Protein AF-A0AAF0UY69-F1 (afdb_monomer_lite)

Secondary structure (DSSP, 8-state):
---HHHHHHHHHHHHHHHHHHHHHHTHHHHHHHHHHS--PPPHHHHHHHHHHHHHSPTTTGGGGT--HHHHHHHHHHHHHT----------

Radius of gyration: 15.39 Å; chains: 1; bounding box: 42×26×41 Å

Sequence (91 aa):
MTRLKLQNEEEDSSECWDSLFELQACTGEIVLFFVNGETYLGQNCCGAIRIIERQCWPSMLSSLGFTSEEGDILHGYCDASESPSTPNLAP

InterPro domains:
  IPR008502 Prolamin-like domain [PF05617] (15-79)
  IPR044711 Egg cell-secreted protein 1.1-1.5 [PTHR35293] (2-88)

Foldseek 3Di:
DPPPVVVLVVVLVVLLVVLVVLLVVCVVQLVCCVPVVDGDRDLSNLVSLCSCVPRHDPCSVVVVVDDPVSSVVSNVRSVVVPPDPPPPPDD

pLDDT: mean 80.17, std 15.49, range [45.56, 94.38]

Organism: Solanum verrucosum (NCBI:txid315347)

Structure (mmCIF, N/CA/C/O backbone):
data_AF-A0AAF0UY69-F1
#
_entry.id   AF-A0AAF0UY69-F1
#
loop_
_atom_site.group_PDB
_atom_site.id
_atom_site.type_symbol
_atom_site.label_atom_id
_atom_site.label_alt_id
_atom_site.label_comp_id
_atom_site.label_asym_id
_atom_site.label_entity_id
_atom_site.label_seq_id
_atom_site.pdbx_PDB_ins_code
_atom_site.Cartn_x
_atom_site.Cartn_y
_atom_site.Cartn_z
_atom_site.occupancy
_atom_site.B_iso_or_equiv
_atom_site.auth_seq_id
_atom_site.auth_comp_id
_atom_site.auth_asym_id
_atom_site.auth_atom_id
_atom_site.pdbx_PDB_model_num
ATOM 1 N N . MET A 1 1 ? 28.576 5.226 -21.639 1.00 45.56 1 MET A N 1
ATOM 2 C CA . MET A 1 1 ? 28.320 4.530 -20.360 1.00 45.56 1 MET A CA 1
ATOM 3 C C . MET A 1 1 ? 26.867 4.781 -19.957 1.00 45.56 1 MET A C 1
ATOM 5 O O . MET A 1 1 ? 26.610 5.612 -19.105 1.00 45.56 1 MET A O 1
ATOM 9 N N . THR A 1 2 ? 25.903 4.151 -20.632 1.00 52.81 2 THR A N 1
ATOM 10 C CA . THR A 1 2 ? 24.464 4.485 -20.486 1.00 52.81 2 THR A CA 1
ATOM 11 C C . THR A 1 2 ? 23.568 3.246 -20.371 1.00 52.81 2 THR A C 1
ATOM 13 O O . THR A 1 2 ? 22.380 3.323 -20.640 1.00 52.81 2 THR A O 1
ATOM 16 N N . ARG A 1 3 ? 24.116 2.093 -19.956 1.00 56.94 3 ARG A N 1
ATOM 17 C CA . ARG A 1 3 ? 23.346 0.841 -19.816 1.00 56.94 3 ARG A CA 1
ATOM 18 C C . ARG A 1 3 ? 22.827 0.528 -18.409 1.00 56.94 3 ARG A C 1
ATOM 20 O O . ARG A 1 3 ? 21.957 -0.315 -18.297 1.00 56.94 3 ARG A O 1
ATOM 27 N N . LEU A 1 4 ? 23.291 1.235 -17.376 1.00 56.56 4 LEU A N 1
ATOM 28 C CA . LEU A 1 4 ? 22.892 0.970 -15.984 1.00 56.56 4 LEU A CA 1
ATOM 29 C C . LEU A 1 4 ? 21.469 1.458 -15.639 1.00 56.56 4 LEU A C 1
ATOM 31 O O . LEU A 1 4 ? 20.849 0.907 -14.745 1.00 56.56 4 LEU A O 1
ATOM 35 N N . LYS A 1 5 ? 20.938 2.468 -16.346 1.00 52.34 5 LYS A N 1
ATOM 36 C CA . LYS A 1 5 ? 19.617 3.065 -16.054 1.00 52.34 5 LYS A CA 1
ATOM 37 C C . LYS A 1 5 ? 18.440 2.145 -16.411 1.00 52.34 5 LYS A C 1
ATOM 39 O O . LYS A 1 5 ? 17.539 2.011 -15.602 1.00 52.34 5 LYS A O 1
ATOM 44 N N . LEU A 1 6 ? 18.497 1.472 -17.564 1.00 53.38 6 LEU A N 1
ATOM 45 C CA . LEU A 1 6 ? 17.406 0.601 -18.033 1.00 53.38 6 LEU A CA 1
ATOM 46 C C . LEU A 1 6 ? 17.288 -0.699 -17.227 1.00 53.38 6 LEU A C 1
ATOM 48 O O . LEU A 1 6 ? 16.193 -1.210 -17.056 1.00 53.38 6 LEU A O 1
ATOM 52 N N . GLN A 1 7 ? 18.412 -1.227 -16.732 1.00 52.25 7 GLN A N 1
ATOM 53 C CA . GLN A 1 7 ? 18.413 -2.452 -15.926 1.00 52.25 7 GLN A CA 1
ATOM 54 C C . GLN A 1 7 ? 17.772 -2.224 -14.558 1.00 52.25 7 GLN A C 1
ATOM 56 O O . GLN A 1 7 ? 16.998 -3.061 -14.121 1.00 52.25 7 GLN A O 1
ATOM 61 N N . ASN A 1 8 ? 18.022 -1.062 -13.947 1.00 56.53 8 ASN A N 1
ATOM 62 C CA . ASN A 1 8 ? 17.373 -0.689 -12.693 1.00 56.53 8 ASN A CA 1
ATOM 63 C C . ASN A 1 8 ? 15.865 -0.480 -12.880 1.00 56.53 8 ASN A C 1
ATOM 65 O O . ASN A 1 8 ? 15.092 -0.916 -12.050 1.00 56.53 8 ASN A O 1
ATOM 69 N N . GLU A 1 9 ? 15.438 0.141 -13.984 1.00 58.19 9 GLU A N 1
ATOM 70 C CA . GLU A 1 9 ? 14.013 0.391 -14.253 1.00 58.19 9 GLU A CA 1
ATOM 71 C C . GLU A 1 9 ? 13.218 -0.896 -14.550 1.00 58.19 9 GLU A C 1
ATOM 73 O O . GLU A 1 9 ? 12.052 -0.991 -14.170 1.00 58.19 9 GLU A O 1
ATOM 78 N N . GLU A 1 10 ? 13.819 -1.888 -15.219 1.00 59.41 10 GLU A N 1
ATOM 79 C CA . GLU A 1 10 ? 13.180 -3.196 -15.441 1.00 59.41 10 GLU A CA 1
ATOM 80 C C . GLU A 1 10 ? 13.125 -4.040 -14.159 1.00 59.41 10 GLU A C 1
ATOM 82 O O . GLU A 1 10 ? 12.098 -4.667 -13.905 1.00 59.41 10 GLU A O 1
ATOM 87 N N . GLU A 1 11 ? 14.191 -4.025 -13.352 1.00 59.75 11 GLU A N 1
ATOM 88 C CA . GLU A 1 11 ? 14.269 -4.734 -12.066 1.00 59.75 11 GLU A CA 1
ATOM 89 C C . GLU A 1 11 ? 13.304 -4.125 -11.033 1.00 59.75 11 GLU A C 1
ATOM 91 O O . GLU A 1 11 ? 12.499 -4.849 -10.446 1.00 59.75 11 GLU A O 1
ATOM 96 N N . ASP A 1 12 ? 13.277 -2.791 -10.919 1.00 68.88 12 ASP A N 1
ATOM 97 C CA . ASP A 1 12 ? 12.295 -2.060 -10.109 1.00 68.88 12 ASP A CA 1
ATOM 98 C C . ASP A 1 12 ? 10.869 -2.368 -10.595 1.00 68.88 12 ASP A C 1
ATOM 100 O O . ASP A 1 12 ? 9.959 -2.571 -9.795 1.00 68.88 12 ASP A O 1
ATOM 104 N N . SER A 1 13 ? 10.651 -2.472 -11.913 1.00 79.44 13 SER A N 1
ATOM 105 C CA . SER A 1 13 ? 9.330 -2.815 -12.441 1.00 79.44 13 SER A CA 1
ATOM 106 C C . SER A 1 13 ? 8.907 -4.244 -12.097 1.00 79.44 13 SER A C 1
ATOM 108 O O . SER A 1 13 ? 7.718 -4.433 -11.835 1.00 79.44 13 SER A O 1
ATOM 110 N N . SER A 1 14 ? 9.799 -5.242 -12.131 1.00 85.50 14 SER A N 1
ATOM 111 C CA . SER A 1 14 ? 9.447 -6.621 -11.755 1.00 85.50 14 SER A CA 1
ATOM 112 C C . SER A 1 14 ? 9.127 -6.741 -10.270 1.00 85.50 14 SER A C 1
ATOM 114 O O . SER A 1 14 ? 8.087 -7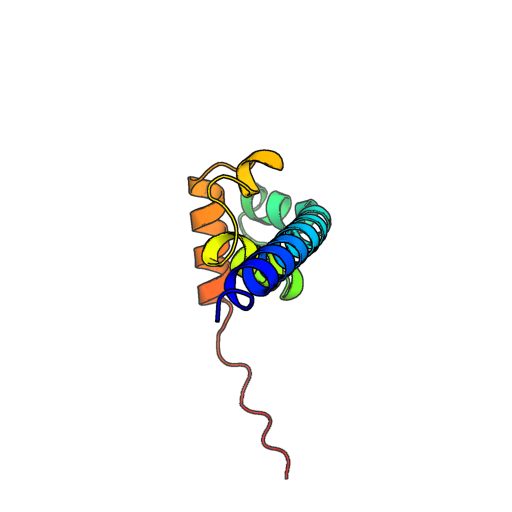.297 -9.930 1.00 85.50 14 SER A O 1
ATOM 116 N N . GLU A 1 15 ? 9.935 -6.126 -9.407 1.00 89.19 15 GLU A N 1
ATOM 117 C CA . GLU A 1 15 ? 9.716 -6.128 -7.955 1.00 89.19 15 GLU A CA 1
ATOM 118 C C . GLU A 1 15 ? 8.392 -5.448 -7.582 1.00 89.19 15 GLU A C 1
ATOM 120 O O . GLU A 1 15 ? 7.676 -5.896 -6.683 1.00 89.19 15 GLU A O 1
ATOM 125 N N . CYS A 1 16 ? 8.008 -4.401 -8.319 1.00 92.44 16 CYS A N 1
ATOM 126 C CA . CYS A 1 16 ? 6.711 -3.756 -8.161 1.00 92.44 16 CYS A CA 1
ATOM 127 C C . CYS A 1 16 ? 5.540 -4.669 -8.518 1.00 92.44 16 CYS A C 1
ATOM 129 O O . CYS A 1 16 ? 4.544 -4.702 -7.793 1.00 92.44 16 CYS A O 1
ATOM 131 N N . TRP A 1 17 ? 5.638 -5.417 -9.619 1.00 91.38 17 TRP A N 1
ATOM 132 C CA . TRP A 1 17 ? 4.601 -6.376 -10.000 1.00 91.38 17 TRP A CA 1
ATOM 133 C C . TRP A 1 17 ? 4.519 -7.547 -9.024 1.00 91.38 17 TRP A C 1
ATOM 135 O O . TRP A 1 17 ? 3.418 -7.901 -8.607 1.00 91.38 17 TRP A O 1
ATOM 145 N N . ASP A 1 18 ? 5.657 -8.102 -8.617 1.00 92.69 18 ASP A N 1
ATOM 146 C CA . ASP A 1 18 ? 5.715 -9.204 -7.658 1.00 92.69 18 ASP A CA 1
ATOM 147 C C . ASP A 1 18 ? 5.129 -8.778 -6.307 1.00 92.69 18 ASP A C 1
ATOM 149 O O . ASP A 1 18 ? 4.250 -9.450 -5.763 1.00 92.69 18 ASP A O 1
ATOM 153 N N . SER A 1 19 ? 5.496 -7.588 -5.827 1.00 93.00 19 SER A N 1
ATOM 154 C CA . SER A 1 19 ? 4.924 -7.012 -4.607 1.00 93.00 19 SER A CA 1
ATOM 155 C C . SER A 1 19 ? 3.424 -6.756 -4.729 1.00 93.00 19 SER A C 1
ATOM 157 O O . SER A 1 19 ? 2.696 -6.925 -3.754 1.00 93.00 19 SER A O 1
ATOM 159 N N . LEU A 1 20 ? 2.920 -6.384 -5.910 1.00 91.38 20 LEU A N 1
ATOM 160 C CA . LEU A 1 20 ? 1.480 -6.225 -6.134 1.00 91.38 20 LEU A CA 1
ATOM 161 C C . LEU A 1 20 ? 0.729 -7.546 -5.993 1.00 91.38 20 LEU A C 1
ATOM 163 O O . LEU A 1 20 ? -0.354 -7.572 -5.409 1.00 91.38 20 LEU A O 1
ATOM 167 N N . PHE A 1 21 ? 1.290 -8.632 -6.526 1.00 91.69 21 PHE A N 1
ATOM 168 C CA . PHE A 1 21 ? 0.700 -9.962 -6.405 1.00 91.69 21 PHE A CA 1
ATOM 169 C C . PHE A 1 21 ? 0.743 -10.469 -4.962 1.00 91.69 21 PHE A C 1
ATOM 171 O O . PHE A 1 21 ? -0.251 -11.022 -4.485 1.00 91.69 21 PHE A O 1
ATOM 178 N N . GLU A 1 22 ? 1.840 -10.225 -4.245 1.00 92.75 22 GLU A N 1
ATOM 179 C CA . GLU A 1 22 ? 1.923 -10.491 -2.805 1.00 92.75 22 GLU A CA 1
ATOM 180 C C . GLU A 1 22 ? 0.863 -9.689 -2.038 1.00 92.75 22 GLU A C 1
ATOM 182 O O . GLU A 1 22 ? 0.105 -10.241 -1.239 1.00 92.75 22 GLU A O 1
ATOM 187 N N . LEU A 1 23 ? 0.705 -8.399 -2.348 1.00 91.94 23 LEU A N 1
ATOM 188 C CA . LEU A 1 23 ? -0.313 -7.563 -1.720 1.00 91.94 23 LEU A CA 1
ATOM 189 C C . LEU A 1 23 ? -1.738 -8.049 -2.024 1.00 91.94 23 LEU A C 1
ATOM 191 O O . LEU A 1 23 ? -2.603 -8.034 -1.146 1.00 91.94 23 LEU A O 1
ATOM 195 N N . GLN A 1 24 ? -1.986 -8.532 -3.245 1.00 90.69 24 GLN A N 1
ATOM 196 C CA . GLN A 1 24 ? -3.260 -9.139 -3.621 1.00 90.69 24 GLN A CA 1
ATOM 197 C C . GLN A 1 24 ? -3.568 -10.368 -2.750 1.00 90.69 24 GLN A C 1
ATOM 199 O O . GLN A 1 24 ? -4.715 -10.536 -2.321 1.00 90.69 24 GLN A O 1
ATOM 204 N N . ALA A 1 25 ? -2.575 -11.207 -2.443 1.00 90.81 25 ALA A N 1
ATOM 205 C CA . ALA A 1 25 ? -2.750 -12.343 -1.538 1.00 90.81 25 ALA A CA 1
ATOM 206 C C . ALA A 1 25 ? -3.096 -11.896 -0.103 1.00 90.81 25 ALA A C 1
ATOM 208 O O . ALA A 1 25 ? -3.892 -12.551 0.575 1.00 90.81 25 ALA A O 1
ATOM 209 N N . CYS A 1 26 ? -2.587 -10.739 0.323 1.00 90.56 26 CYS A N 1
ATOM 210 C CA . CYS A 1 26 ? -2.843 -10.150 1.637 1.00 90.56 26 CYS A CA 1
ATOM 211 C C . CYS A 1 26 ? -4.156 -9.357 1.746 1.00 90.56 26 CYS A C 1
ATOM 213 O O . CYS A 1 26 ? -4.479 -8.866 2.828 1.00 90.56 26 CYS A O 1
ATOM 215 N N . THR A 1 27 ? -4.963 -9.264 0.679 1.00 88.62 27 THR A N 1
ATOM 216 C CA . THR A 1 27 ? -6.251 -8.535 0.691 1.00 88.62 27 THR A CA 1
ATOM 217 C C . THR A 1 27 ? -7.136 -8.930 1.879 1.00 88.62 27 THR A C 1
ATOM 219 O O . THR A 1 27 ? -7.804 -8.081 2.462 1.00 88.62 27 THR A O 1
ATOM 222 N N . GLY A 1 28 ? -7.124 -10.206 2.280 1.00 89.00 28 GLY A N 1
ATOM 223 C CA . GLY A 1 28 ? -7.873 -10.675 3.448 1.00 89.00 28 GLY A CA 1
ATOM 224 C C . GLY A 1 28 ? -7.416 -10.037 4.764 1.00 89.00 28 GLY A C 1
ATOM 225 O O . GLY A 1 28 ? -8.258 -9.600 5.545 1.00 89.00 28 GLY A O 1
ATOM 226 N N . GLU A 1 29 ? -6.103 -9.942 4.987 1.00 90.12 29 GLU A N 1
ATOM 227 C CA . GLU A 1 29 ? -5.507 -9.297 6.168 1.00 90.12 29 GLU A CA 1
ATOM 228 C C . GLU A 1 29 ? -5.818 -7.798 6.181 1.00 90.12 29 GLU A C 1
ATOM 230 O O . GLU A 1 29 ? -6.229 -7.252 7.203 1.00 90.12 29 GLU A O 1
ATOM 235 N N . ILE A 1 30 ? -5.707 -7.148 5.020 1.00 90.69 30 ILE A N 1
ATOM 236 C CA . ILE A 1 30 ? -5.946 -5.711 4.865 1.00 90.69 30 ILE A CA 1
ATOM 237 C C . ILE A 1 30 ? -7.422 -5.358 5.088 1.00 90.69 30 ILE A C 1
ATOM 239 O O . ILE A 1 30 ? -7.739 -4.426 5.827 1.00 90.69 30 ILE A O 1
ATOM 243 N N . VAL A 1 31 ? -8.350 -6.120 4.502 1.00 90.19 31 VAL A N 1
ATOM 244 C CA . VAL A 1 31 ? -9.790 -5.921 4.729 1.00 90.19 31 VAL A CA 1
ATOM 245 C C . VAL A 1 31 ? -10.122 -6.111 6.202 1.00 90.19 31 VAL A C 1
ATOM 247 O O . VAL A 1 31 ? -10.857 -5.310 6.781 1.00 90.19 31 VAL A O 1
ATOM 250 N N . LEU A 1 32 ? -9.582 -7.158 6.828 1.00 88.75 32 LEU A N 1
ATOM 251 C CA . LEU A 1 32 ? -9.845 -7.423 8.232 1.00 88.75 32 LEU A CA 1
ATOM 252 C C . LEU A 1 32 ?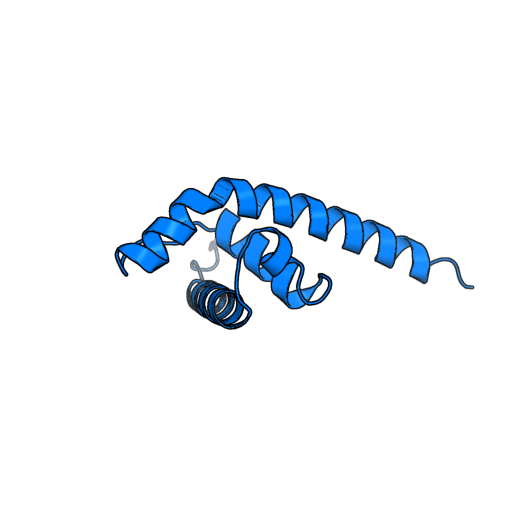 -9.289 -6.274 9.097 1.00 88.75 32 LEU A C 1
ATOM 254 O O . LEU A 1 32 ? -9.998 -5.844 10.011 1.00 88.75 32 LEU A O 1
ATOM 258 N N . PHE A 1 33 ? -8.082 -5.772 8.795 1.00 90.44 33 PHE A N 1
ATOM 259 C CA . PHE A 1 33 ? -7.435 -4.636 9.466 1.00 90.44 33 PHE A CA 1
ATOM 260 C C . PHE A 1 33 ? -8.350 -3.406 9.498 1.00 90.44 33 PHE A C 1
ATOM 262 O O . PHE A 1 33 ? -8.608 -2.870 10.575 1.00 90.44 33 PHE A O 1
ATOM 269 N N . PHE A 1 34 ? -8.930 -3.018 8.358 1.00 89.50 34 PHE A N 1
ATOM 270 C CA . PHE A 1 34 ? -9.829 -1.861 8.294 1.00 89.50 34 PHE A CA 1
ATOM 271 C C . PHE A 1 34 ? -11.216 -2.117 8.905 1.00 89.50 34 PHE A C 1
ATOM 273 O O . PHE A 1 34 ? -11.770 -1.232 9.554 1.00 89.50 34 PHE A O 1
ATOM 280 N N . VAL A 1 35 ? -11.797 -3.309 8.721 1.00 88.00 35 VAL A N 1
ATOM 281 C CA . VAL A 1 35 ? -13.167 -3.611 9.187 1.00 88.00 35 VAL A CA 1
ATOM 282 C C . VAL A 1 35 ? -13.232 -3.839 10.697 1.00 88.00 35 VAL A C 1
ATOM 284 O O . VAL A 1 35 ? -14.212 -3.452 11.333 1.00 88.00 35 VAL A O 1
ATOM 287 N N . ASN A 1 36 ? -12.219 -4.487 11.275 1.00 79.56 36 ASN A N 1
ATOM 288 C CA . ASN A 1 36 ? -12.239 -4.903 12.680 1.00 79.56 36 ASN A CA 1
ATOM 2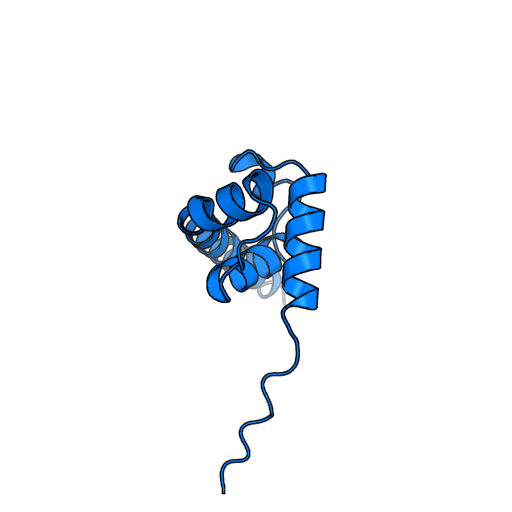89 C C . ASN A 1 36 ? -11.346 -4.037 13.571 1.00 79.56 36 ASN A C 1
ATOM 291 O O . ASN A 1 36 ? -11.489 -4.097 14.788 1.00 79.56 36 ASN A O 1
ATOM 295 N N . GLY A 1 37 ? -10.422 -3.259 13.000 1.00 74.00 37 GLY A N 1
ATOM 296 C CA . GLY A 1 37 ? -9.492 -2.407 13.748 1.00 74.00 37 GLY A CA 1
ATOM 297 C C . GLY A 1 37 ? -8.406 -3.159 14.528 1.00 74.00 37 GLY A C 1
ATOM 298 O O . GLY A 1 37 ? -7.472 -2.532 15.017 1.00 74.00 37 GLY A O 1
ATOM 299 N N . GLU A 1 38 ? -8.489 -4.489 14.627 1.00 62.38 38 GLU A N 1
ATOM 300 C CA . GLU A 1 38 ? -7.507 -5.337 15.305 1.00 62.38 38 GLU A CA 1
ATOM 301 C C . GLU A 1 38 ? -7.220 -6.597 14.500 1.00 62.38 38 GLU A C 1
ATOM 303 O O . GLU A 1 38 ? -7.835 -7.648 14.683 1.00 62.38 38 GLU A O 1
ATOM 308 N N . THR A 1 39 ? -6.267 -6.492 13.582 1.00 64.94 39 THR A N 1
ATOM 309 C CA . THR A 1 39 ? -5.726 -7.659 12.890 1.00 64.94 39 THR A CA 1
ATOM 310 C C . THR A 1 39 ? -4.358 -7.301 12.368 1.00 64.94 39 THR A C 1
ATOM 312 O O . THR A 1 39 ? -4.179 -6.281 11.705 1.00 64.94 39 THR A O 1
ATOM 315 N N . TYR A 1 40 ? -3.391 -8.116 12.749 1.00 80.69 40 TYR A N 1
ATOM 316 C CA . TYR A 1 40 ? -2.002 -7.917 12.401 1.00 80.69 40 TYR A CA 1
ATOM 317 C C . TYR A 1 40 ? -1.814 -8.095 10.899 1.00 80.69 40 TYR A C 1
ATOM 319 O O . TYR A 1 40 ? -2.290 -9.082 10.344 1.00 80.69 40 TYR A O 1
ATOM 327 N N . LEU A 1 41 ? -1.094 -7.170 10.266 1.00 90.81 41 LEU A N 1
ATOM 328 C CA . LEU A 1 41 ? -0.554 -7.417 8.935 1.00 90.81 41 LEU A CA 1
ATOM 329 C C . LEU A 1 41 ? 0.695 -8.281 9.092 1.00 90.81 41 LEU A C 1
ATOM 331 O O . LEU A 1 41 ? 1.604 -7.954 9.859 1.00 90.81 41 LEU A O 1
ATOM 335 N N . GLY A 1 42 ? 0.725 -9.405 8.391 1.00 89.88 42 GLY A N 1
ATOM 336 C CA . GLY A 1 42 ? 1.857 -10.308 8.368 1.00 89.88 42 GLY A CA 1
ATOM 337 C C . GLY A 1 42 ? 3.097 -9.652 7.766 1.00 89.88 42 GLY A C 1
ATOM 338 O O . GLY A 1 42 ? 3.031 -8.685 7.006 1.00 89.88 42 GLY A O 1
ATOM 339 N N . GLN A 1 43 ? 4.262 -10.224 8.065 1.00 91.06 43 GLN A N 1
ATOM 340 C CA . GLN A 1 43 ? 5.541 -9.679 7.608 1.00 91.06 43 GLN A CA 1
ATOM 341 C C . GLN A 1 43 ? 5.666 -9.645 6.076 1.00 91.06 43 GLN A C 1
ATOM 343 O O . GLN A 1 43 ? 6.253 -8.709 5.541 1.00 91.06 43 GLN A O 1
ATOM 348 N N . ASN A 1 44 ? 5.065 -10.613 5.373 1.00 91.19 44 ASN A N 1
ATOM 349 C CA . ASN A 1 44 ? 5.009 -10.614 3.907 1.00 91.19 44 ASN A CA 1
ATOM 350 C C . ASN A 1 44 ? 4.132 -9.469 3.379 1.00 91.19 44 ASN A C 1
ATOM 352 O O . ASN A 1 44 ? 4.573 -8.727 2.505 1.00 91.19 44 ASN A O 1
ATOM 356 N N . CYS A 1 45 ? 2.951 -9.256 3.979 1.00 92.88 45 CYS A N 1
ATOM 357 C CA . CYS A 1 45 ? 2.073 -8.132 3.643 1.00 92.88 45 CYS A CA 1
ATOM 358 C C . CYS A 1 45 ? 2.805 -6.799 3.814 1.00 92.88 45 CYS A C 1
ATOM 360 O O . C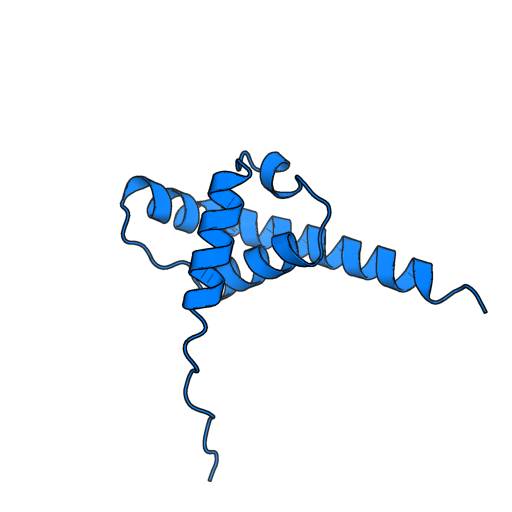YS A 1 45 ? 2.799 -5.953 2.923 1.00 92.88 45 CYS A O 1
ATOM 362 N N . CYS A 1 46 ? 3.482 -6.623 4.949 1.00 94.38 46 CYS A N 1
ATOM 363 C CA . CYS A 1 46 ? 4.225 -5.402 5.213 1.00 94.38 46 CYS A CA 1
ATOM 364 C C . CYS A 1 46 ? 5.460 -5.231 4.326 1.00 94.38 46 CYS A C 1
ATOM 366 O O . CYS A 1 46 ? 5.791 -4.102 3.970 1.00 94.38 46 CYS A O 1
ATOM 368 N N . GLY A 1 47 ? 6.114 -6.322 3.922 1.00 93.44 47 GLY A N 1
ATOM 369 C CA . GLY A 1 47 ? 7.170 -6.288 2.911 1.00 93.44 47 GLY A CA 1
ATOM 370 C C . GLY A 1 47 ? 6.661 -5.738 1.578 1.00 93.44 47 GLY A C 1
ATOM 371 O O . GLY A 1 47 ? 7.230 -4.778 1.060 1.00 93.44 47 GLY A O 1
ATOM 372 N N . ALA A 1 48 ? 5.545 -6.278 1.084 1.00 93.75 48 ALA A N 1
ATOM 373 C CA . ALA A 1 48 ? 4.919 -5.843 -0.163 1.00 93.75 48 ALA A CA 1
ATOM 374 C C . ALA A 1 48 ? 4.489 -4.367 -0.121 1.00 93.75 48 ALA A C 1
ATOM 376 O O . ALA A 1 48 ? 4.821 -3.603 -1.028 1.00 93.75 48 ALA A O 1
ATOM 377 N N . ILE A 1 49 ? 3.824 -3.935 0.960 1.00 92.88 49 ILE A N 1
ATOM 378 C CA . ILE A 1 49 ? 3.406 -2.533 1.154 1.00 92.88 49 ILE A CA 1
ATOM 379 C C . ILE A 1 49 ? 4.610 -1.587 1.063 1.00 92.88 49 ILE A C 1
ATOM 381 O O . ILE A 1 49 ? 4.545 -0.564 0.387 1.00 92.88 49 ILE A O 1
ATOM 385 N N . ARG A 1 50 ? 5.731 -1.933 1.704 1.00 92.88 50 ARG A N 1
ATOM 386 C CA . ARG A 1 50 ? 6.939 -1.094 1.706 1.00 92.88 50 ARG A CA 1
ATOM 387 C C . ARG A 1 50 ? 7.586 -0.977 0.337 1.00 92.88 50 ARG A C 1
ATOM 389 O O . ARG A 1 50 ? 8.067 0.103 0.003 1.00 92.88 50 ARG A O 1
ATOM 396 N N . ILE A 1 51 ? 7.640 -2.066 -0.428 1.00 92.50 51 ILE A N 1
ATOM 397 C CA . ILE A 1 51 ? 8.188 -2.025 -1.788 1.00 92.50 51 ILE A CA 1
ATOM 398 C C . ILE A 1 51 ? 7.303 -1.123 -2.649 1.00 92.50 51 ILE A C 1
ATOM 400 O O . ILE A 1 51 ? 7.807 -0.187 -3.269 1.00 92.50 51 ILE A O 1
ATOM 404 N N . ILE A 1 52 ? 5.983 -1.320 -2.589 1.00 91.69 52 ILE A N 1
ATOM 405 C CA . ILE A 1 52 ? 5.031 -0.541 -3.384 1.00 91.69 52 ILE A CA 1
ATOM 406 C C . ILE A 1 52 ? 5.097 0.95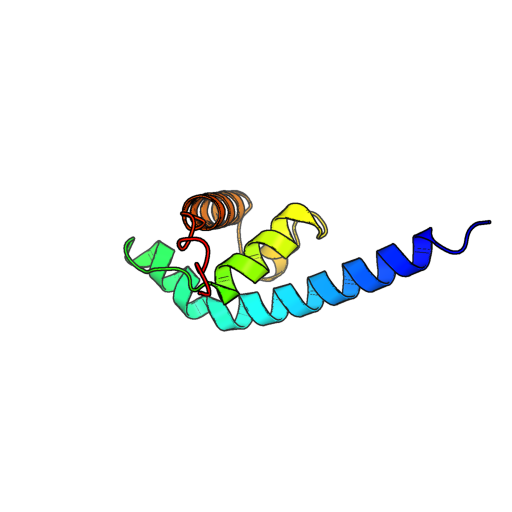6 -3.051 1.00 91.69 52 ILE A C 1
ATOM 408 O O . ILE A 1 52 ? 5.217 1.777 -3.955 1.00 91.69 52 ILE A O 1
ATOM 412 N N . GLU A 1 53 ? 5.078 1.325 -1.773 1.00 89.69 53 GLU A N 1
ATOM 413 C CA . GLU A 1 53 ? 5.042 2.734 -1.351 1.00 89.69 53 GLU A CA 1
ATOM 414 C C . GLU A 1 53 ? 6.377 3.471 -1.539 1.00 89.69 53 GLU A C 1
ATOM 416 O O . GLU A 1 53 ? 6.401 4.687 -1.726 1.00 89.69 53 GLU A O 1
ATOM 421 N N . ARG A 1 54 ? 7.516 2.763 -1.505 1.00 89.19 54 ARG A N 1
ATOM 422 C CA . ARG A 1 54 ? 8.845 3.403 -1.564 1.00 89.19 54 ARG A CA 1
ATOM 423 C C . ARG A 1 54 ? 9.503 3.354 -2.936 1.00 89.19 54 ARG A C 1
ATOM 425 O O . ARG A 1 54 ? 10.334 4.214 -3.223 1.00 89.19 54 ARG A O 1
ATOM 432 N N . GLN A 1 55 ? 9.209 2.329 -3.730 1.00 88.50 55 GLN A N 1
ATOM 433 C CA . GLN A 1 55 ? 9.967 2.008 -4.945 1.00 88.50 55 GLN A CA 1
ATOM 434 C C . GLN A 1 55 ? 9.096 2.041 -6.203 1.00 88.50 55 GLN A C 1
ATOM 436 O O . GLN A 1 55 ? 9.617 2.251 -7.296 1.00 88.50 55 GLN A O 1
ATOM 441 N N . CYS A 1 56 ? 7.778 1.891 -6.061 1.00 90.12 56 CYS A N 1
ATOM 442 C CA . CYS A 1 56 ? 6.881 1.762 -7.201 1.00 90.12 56 CYS A CA 1
ATOM 443 C C . CYS A 1 56 ? 6.227 3.073 -7.621 1.00 90.12 56 CYS A C 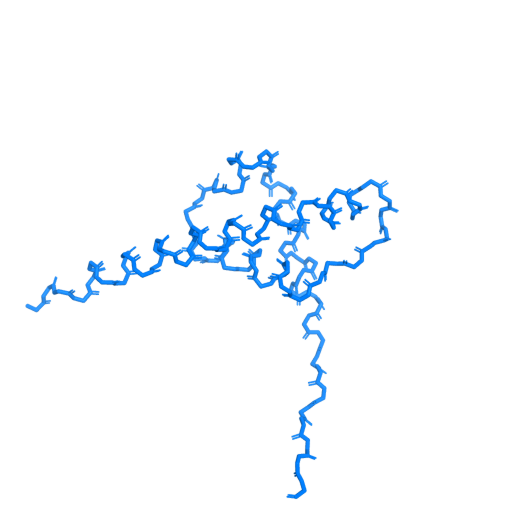1
ATOM 445 O O . CYS A 1 56 ? 6.341 4.114 -6.971 1.00 90.12 56 CYS A O 1
ATOM 447 N N . TRP A 1 57 ? 5.559 3.040 -8.776 1.00 84.44 57 TRP A N 1
ATOM 448 C CA . TRP A 1 57 ? 4.938 4.238 -9.319 1.00 84.44 57 TRP A CA 1
ATOM 449 C C . TRP A 1 57 ? 3.785 4.731 -8.429 1.00 84.44 57 TRP A C 1
ATOM 451 O O . TRP A 1 57 ? 3.011 3.929 -7.891 1.00 84.44 57 TRP A O 1
ATOM 461 N N . PRO A 1 58 ? 3.588 6.058 -8.339 1.00 74.81 58 PRO A N 1
ATOM 462 C CA . PRO A 1 58 ? 2.444 6.622 -7.638 1.00 74.81 58 PRO A CA 1
ATOM 463 C C . PRO A 1 58 ? 1.130 6.049 -8.178 1.00 74.81 58 PRO A C 1
ATOM 465 O O . PRO A 1 58 ? 0.939 5.961 -9.393 1.00 74.81 58 PRO A O 1
ATOM 468 N N . SER A 1 59 ? 0.181 5.742 -7.294 1.00 79.38 59 SER A N 1
ATOM 469 C CA . SER A 1 59 ? -1.148 5.179 -7.623 1.00 79.38 59 SER A CA 1
ATOM 470 C C . SER A 1 59 ? -1.178 3.687 -7.978 1.00 79.38 59 SER A C 1
ATOM 472 O O . SER A 1 59 ? -2.229 3.186 -8.378 1.00 79.38 59 SER A O 1
ATOM 474 N N . MET A 1 60 ? -0.076 2.946 -7.820 1.00 85.56 60 MET A N 1
ATOM 475 C CA . MET A 1 60 ? -0.073 1.494 -8.040 1.00 85.56 60 MET A CA 1
ATOM 476 C C . MET A 1 60 ? -1.107 0.775 -7.166 1.00 85.56 60 MET A C 1
ATOM 478 O O . MET A 1 60 ? -1.882 -0.042 -7.661 1.00 85.56 60 MET A O 1
ATOM 482 N N . LEU A 1 61 ? -1.204 1.171 -5.899 1.00 86.25 61 LEU A N 1
ATOM 483 C CA . LEU A 1 61 ? -2.206 0.680 -4.952 1.00 86.25 61 LEU A CA 1
ATOM 484 C C . LEU A 1 61 ? -3.647 0.957 -5.392 1.00 86.25 61 LEU A C 1
ATOM 486 O O . LEU A 1 61 ? -4.529 0.123 -5.193 1.00 86.25 61 LEU A O 1
ATOM 490 N N . SER A 1 62 ? -3.893 2.074 -6.075 1.00 86.50 62 SER A N 1
ATOM 491 C CA . SER A 1 62 ? -5.230 2.410 -6.571 1.00 86.50 62 SER A CA 1
ATOM 492 C C . SER A 1 62 ? -5.742 1.441 -7.631 1.00 86.50 62 SER A C 1
ATOM 494 O O . SER A 1 62 ? -6.954 1.303 -7.783 1.00 86.50 62 SER A O 1
ATOM 496 N N . SER A 1 63 ? -4.857 0.705 -8.313 1.00 84.44 63 SER A N 1
ATOM 497 C CA . SER A 1 63 ? -5.268 -0.377 -9.219 1.00 84.44 63 SER A CA 1
ATOM 498 C C . SER A 1 63 ? -5.932 -1.555 -8.492 1.00 84.44 63 SER A C 1
ATOM 500 O O . SER A 1 63 ? -6.767 -2.240 -9.079 1.00 84.44 63 SER A O 1
ATOM 502 N N . LEU A 1 64 ? -5.619 -1.744 -7.206 1.00 84.56 64 LEU A N 1
ATOM 503 C CA . LEU A 1 64 ? -6.245 -2.728 -6.321 1.00 84.56 64 LEU A CA 1
ATOM 504 C C . LEU A 1 64 ? -7.437 -2.151 -5.541 1.00 84.56 64 LEU A C 1
ATOM 506 O O . LEU A 1 64 ? -8.042 -2.851 -4.734 1.00 84.56 64 LEU A O 1
ATOM 510 N N . GLY A 1 65 ? -7.799 -0.891 -5.799 1.00 87.81 65 GLY A N 1
ATOM 511 C CA . GLY A 1 65 ? -8.917 -0.217 -5.145 1.00 87.81 65 GLY A CA 1
ATOM 512 C C . GLY A 1 65 ? -8.555 0.537 -3.867 1.00 87.81 65 GLY A C 1
ATOM 513 O O . GLY A 1 65 ? -9.462 1.055 -3.226 1.00 87.81 65 GLY A O 1
ATOM 514 N N . PHE A 1 66 ? -7.269 0.645 -3.521 1.00 89.44 66 PHE A N 1
ATOM 515 C CA . PHE A 1 66 ? -6.830 1.449 -2.381 1.00 89.44 66 PHE A CA 1
ATOM 516 C C . PHE A 1 66 ? -6.821 2.945 -2.702 1.00 89.44 66 PHE A C 1
ATOM 518 O O . PHE A 1 66 ? -6.351 3.405 -3.750 1.00 89.44 66 PHE A O 1
ATOM 525 N N . THR A 1 67 ? -7.292 3.727 -1.747 1.00 91.31 67 THR A N 1
ATOM 526 C CA . THR A 1 67 ? -7.094 5.172 -1.712 1.00 91.31 67 THR A CA 1
ATOM 527 C C . THR A 1 67 ? -5.680 5.514 -1.235 1.00 91.31 67 THR A C 1
ATOM 529 O O . THR A 1 67 ? -4.997 4.698 -0.619 1.00 91.31 67 THR A O 1
ATOM 532 N N . SER A 1 68 ? -5.238 6.748 -1.501 1.00 89.62 68 SER A N 1
ATOM 533 C CA . SER A 1 68 ? -3.954 7.248 -0.983 1.00 89.62 68 SER A CA 1
ATOM 534 C C . SER A 1 68 ? -3.904 7.207 0.546 1.00 89.62 68 SER A C 1
ATOM 536 O O . SER A 1 68 ? -2.882 6.850 1.110 1.00 89.62 68 SER A O 1
ATOM 538 N N . GLU A 1 69 ? -5.017 7.536 1.208 1.00 91.31 69 GLU A N 1
ATOM 539 C CA . GLU A 1 69 ? -5.095 7.551 2.671 1.00 91.31 69 GLU A CA 1
ATOM 540 C C . GLU A 1 69 ? -4.976 6.137 3.258 1.00 91.31 69 GLU A C 1
ATOM 542 O O . GLU A 1 69 ? -4.273 5.934 4.244 1.00 91.31 69 GLU A O 1
ATOM 547 N N . GLU A 1 70 ? -5.596 5.135 2.627 1.00 90.50 70 GLU A N 1
ATOM 548 C CA . GLU A 1 70 ? -5.434 3.733 3.035 1.00 90.50 70 GLU A CA 1
ATOM 549 C C . GLU A 1 70 ? -3.992 3.245 2.844 1.00 90.50 70 GLU A C 1
ATOM 551 O O . GLU A 1 70 ? -3.477 2.551 3.720 1.00 90.50 70 GLU A O 1
ATOM 556 N N . GLY A 1 71 ? -3.327 3.634 1.749 1.00 90.44 71 GLY A N 1
ATOM 557 C CA . GLY A 1 71 ? -1.906 3.347 1.516 1.00 90.44 71 GLY A CA 1
ATOM 558 C C . GLY A 1 71 ? -1.003 3.930 2.606 1.00 90.44 71 GLY A C 1
ATOM 559 O O . GLY A 1 71 ? -0.236 3.198 3.236 1.00 90.44 71 GLY A O 1
ATOM 560 N N . ASP A 1 72 ? -1.195 5.212 2.933 1.00 91.00 72 ASP A N 1
ATOM 561 C CA . ASP A 1 72 ? -0.452 5.905 3.992 1.00 91.00 72 ASP A CA 1
ATOM 562 C C . ASP A 1 72 ? -0.632 5.231 5.366 1.00 91.00 72 ASP A C 1
ATOM 564 O O . ASP A 1 72 ? 0.332 5.064 6.123 1.00 91.00 72 ASP A O 1
ATOM 568 N N . ILE A 1 73 ? -1.858 4.801 5.694 1.00 92.00 73 ILE A N 1
ATOM 569 C CA . ILE A 1 73 ? -2.161 4.082 6.942 1.00 92.00 73 ILE A CA 1
ATOM 570 C C . ILE A 1 73 ? -1.431 2.735 6.984 1.00 92.00 73 ILE A C 1
ATOM 572 O O . ILE A 1 73 ? -0.804 2.404 7.996 1.00 92.00 73 ILE A O 1
ATOM 576 N N . LEU A 1 74 ? -1.501 1.960 5.900 1.00 92.06 74 LEU A N 1
ATOM 577 C CA . LEU A 1 74 ? -0.856 0.651 5.791 1.00 92.06 74 LEU A CA 1
ATOM 578 C C . LEU A 1 74 ? 0.669 0.767 5.893 1.00 92.06 74 LEU A C 1
ATOM 580 O O . LEU A 1 74 ? 1.296 0.024 6.650 1.00 92.06 74 LEU A O 1
ATOM 584 N N . HIS A 1 75 ? 1.266 1.731 5.191 1.00 91.69 75 HIS A N 1
ATOM 585 C CA . HIS A 1 75 ? 2.699 2.002 5.257 1.00 91.69 75 HIS A CA 1
ATOM 586 C C . HIS A 1 75 ? 3.127 2.401 6.673 1.00 91.69 75 HIS A C 1
ATOM 588 O O . HIS A 1 75 ? 4.071 1.828 7.221 1.00 91.69 75 HIS A O 1
ATOM 594 N N . GLY A 1 76 ? 2.389 3.318 7.306 1.00 91.44 76 GLY A N 1
ATOM 595 C CA . GLY A 1 76 ? 2.656 3.752 8.676 1.00 91.44 76 GLY A CA 1
ATOM 596 C C . GLY A 1 76 ? 2.569 2.612 9.696 1.00 91.44 76 GLY A C 1
ATOM 597 O O . GLY A 1 76 ? 3.434 2.496 10.567 1.00 91.44 76 GLY A O 1
ATOM 598 N N . TYR A 1 77 ? 1.570 1.733 9.570 1.00 91.69 77 TYR A N 1
ATOM 599 C CA . TYR A 1 77 ? 1.460 0.530 10.400 1.00 91.69 77 TYR A CA 1
ATOM 600 C C . TYR A 1 77 ? 2.670 -0.389 10.213 1.00 91.69 77 TYR A C 1
ATOM 602 O O . TYR A 1 77 ? 3.301 -0.818 11.183 1.00 91.69 77 TYR A O 1
ATOM 610 N N . CYS A 1 78 ? 3.017 -0.673 8.959 1.00 92.12 78 CYS A N 1
ATOM 611 C CA . CYS A 1 78 ? 4.096 -1.586 8.634 1.00 92.12 78 CYS A CA 1
ATOM 612 C C . CYS A 1 78 ? 5.461 -1.059 9.074 1.00 92.12 78 CYS A C 1
ATOM 614 O O . CYS A 1 78 ? 6.278 -1.844 9.549 1.00 92.12 78 CYS A O 1
ATOM 616 N N . ASP A 1 79 ? 5.715 0.244 9.011 1.00 90.50 79 ASP A N 1
ATOM 617 C CA . ASP A 1 79 ? 6.938 0.852 9.545 1.00 90.50 79 ASP A CA 1
ATOM 618 C C . ASP A 1 79 ? 7.020 0.758 11.076 1.00 90.50 79 ASP A C 1
ATOM 620 O O . ASP A 1 79 ? 8.081 0.450 11.619 1.00 90.50 79 ASP A O 1
ATOM 624 N N . ALA A 1 80 ? 5.901 0.925 11.786 1.00 86.50 80 ALA A N 1
ATOM 625 C CA . ALA A 1 80 ? 5.855 0.758 13.241 1.00 86.50 80 ALA A CA 1
ATOM 626 C C . ALA A 1 80 ? 6.015 -0.708 13.694 1.00 86.50 80 ALA A C 1
ATOM 628 O O . ALA A 1 80 ? 6.532 -0.966 14.783 1.00 86.50 80 ALA A O 1
ATOM 629 N N . SER A 1 81 ? 5.591 -1.667 12.864 1.00 78.00 81 SER A N 1
ATOM 630 C CA . SER A 1 81 ? 5.700 -3.109 13.138 1.00 78.00 81 SER A CA 1
ATOM 631 C C . SER A 1 81 ? 7.146 -3.633 13.126 1.00 78.00 81 SER A C 1
ATOM 633 O O . SER A 1 81 ? 7.420 -4.720 13.633 1.00 78.00 81 SER A O 1
ATOM 635 N N . GLU A 1 82 ? 8.101 -2.828 12.648 1.00 66.56 82 GLU A N 1
ATOM 636 C CA . GLU A 1 82 ? 9.538 -3.125 12.608 1.00 66.56 82 GLU A CA 1
ATOM 637 C C . GLU A 1 82 ? 10.245 -2.976 13.962 1.00 66.56 82 GLU A C 1
ATOM 639 O O . GLU A 1 82 ? 11.428 -2.633 14.036 1.00 66.56 82 GLU A O 1
ATOM 644 N N . SER A 1 83 ? 9.539 -3.213 15.070 1.00 56.38 83 SER A N 1
ATOM 645 C CA . SER A 1 83 ? 10.202 -3.348 16.364 1.00 56.38 83 SER A CA 1
ATOM 646 C C . SER A 1 83 ? 11.317 -4.393 16.225 1.00 56.38 83 SER A C 1
ATOM 648 O O . SER A 1 83 ? 11.047 -5.472 15.691 1.00 56.38 83 SER A O 1
ATOM 650 N N . PRO A 1 84 ? 12.564 -4.091 16.638 1.00 51.25 84 PRO A N 1
ATOM 651 C CA . PRO A 1 84 ? 13.702 -4.937 16.337 1.00 51.25 84 PRO A CA 1
ATOM 652 C C . PRO A 1 84 ? 13.467 -6.286 17.002 1.00 51.25 84 PRO A C 1
ATOM 654 O O . PRO A 1 84 ? 13.604 -6.424 18.219 1.00 51.25 84 PRO A O 1
ATOM 657 N N . SER A 1 85 ? 13.126 -7.295 16.202 1.00 49.75 85 SER A N 1
ATOM 658 C CA . SER A 1 85 ? 13.376 -8.675 16.575 1.00 49.75 85 SER A CA 1
ATOM 659 C C . SER A 1 85 ? 14.843 -8.712 16.978 1.00 49.75 85 SER A C 1
ATOM 661 O O . SER A 1 85 ? 15.716 -8.422 16.157 1.00 49.75 85 SER A O 1
ATOM 663 N N . THR A 1 86 ? 15.079 -8.939 18.270 1.00 47.03 86 THR A N 1
ATOM 664 C CA . THR A 1 86 ? 16.388 -9.033 18.920 1.00 47.03 86 THR A CA 1
ATOM 665 C C . THR A 1 86 ? 17.444 -9.558 17.954 1.00 47.03 86 THR A C 1
ATOM 667 O O . THR A 1 86 ? 17.183 -10.589 17.323 1.00 47.03 86 THR A O 1
ATOM 670 N N . PRO A 1 87 ? 18.621 -8.908 17.837 1.00 52.16 87 PRO A N 1
ATOM 671 C CA . PRO A 1 87 ? 19.694 -9.458 17.030 1.00 52.16 87 PRO A CA 1
ATOM 672 C C . PRO A 1 87 ? 19.933 -10.873 17.538 1.00 52.16 87 PRO A C 1
ATOM 674 O O . PRO A 1 87 ? 20.113 -11.087 18.738 1.00 52.16 87 PRO A O 1
ATOM 677 N N . ASN A 1 88 ? 19.830 -11.834 16.625 1.00 51.84 88 ASN A N 1
ATOM 678 C CA . ASN A 1 88 ? 20.128 -13.226 16.884 1.00 51.84 88 ASN A CA 1
ATOM 679 C C . ASN A 1 88 ? 21.592 -13.281 17.345 1.00 51.84 88 ASN A C 1
ATOM 681 O O . ASN A 1 88 ? 22.515 -13.243 16.533 1.00 51.84 88 ASN A O 1
ATOM 685 N N . LEU A 1 89 ? 21.797 -13.245 18.663 1.00 55.34 89 LEU A N 1
ATOM 686 C CA . LEU A 1 89 ? 23.062 -13.543 19.315 1.00 55.34 89 LEU A CA 1
ATOM 687 C C . LEU A 1 89 ? 23.292 -15.040 19.110 1.00 55.34 89 LEU A C 1
ATOM 689 O O . LEU A 1 89 ? 22.922 -15.863 19.945 1.00 55.34 89 LEU A O 1
ATOM 693 N N . ALA A 1 90 ? 23.844 -15.379 17.948 1.00 49.75 90 ALA A N 1
ATOM 694 C CA . ALA A 1 90 ? 24.489 -16.662 17.738 1.00 49.75 90 ALA A CA 1
ATOM 695 C C . ALA A 1 90 ? 25.759 -16.725 18.623 1.00 49.75 90 ALA A C 1
ATOM 697 O O . ALA A 1 90 ? 26.391 -15.682 18.820 1.00 49.75 90 ALA A O 1
ATOM 698 N N . PRO A 1 91 ? 26.078 -17.902 19.198 1.00 53.91 91 PRO A N 1
ATOM 699 C CA . PRO A 1 91 ? 27.065 -18.068 20.272 1.00 53.91 91 PRO A CA 1
ATOM 700 C C . PRO A 1 91 ? 28.511 -17.756 19.875 1.00 53.91 91 PRO A C 1
ATOM 702 O O . PRO A 1 91 ? 28.866 -17.948 18.689 1.00 53.91 91 PRO A O 1
#